Protein AF-A0A969SX65-F1 (afdb_monomer)

Solvent-accessible surface area (backbone atoms only — not comparable to full-atom values): 5657 Å² total; per-residue (Å²): 142,77,86,78,80,85,72,82,82,75,81,81,67,79,66,68,83,75,62,86,71,63,50,100,52,72,62,47,79,44,78,46,99,91,63,57,56,70,36,17,41,38,74,56,64,63,70,48,73,65,50,67,57,77,70,64,92,71,73,78,55,63,36,45,53,71,53,49,51,48,54,52,51,53,19,47,54,54,53,71,62,64,67,77,74,129

Secondary structure (DSSP, 8-state):
---------------GGG--S--SS--EEEEETTEEEEES-EEPPSEETTEE-S-GGG---EE-HHHHHHHHHHHHHHHHTTPPP-

Radius of gyration: 20.18 Å; Cα contacts (8 Å, |Δi|>4): 78; chains: 1; bounding box: 37×31×72 Å

Structure (mmCIF, N/CA/C/O backbone):
data_AF-A0A969SX65-F1
#
_entry.id   AF-A0A969SX65-F1
#
loop_
_atom_site.group_PDB
_atom_site.id
_atom_site.type_symbol
_atom_site.label_atom_id
_atom_site.label_alt_id
_atom_site.label_comp_id
_atom_site.label_asym_id
_atom_site.label_entity_id
_atom_site.label_seq_id
_atom_site.pdbx_PDB_ins_code
_atom_site.Cartn_x
_atom_site.Cartn_y
_atom_site.Cartn_z
_atom_site.occupancy
_atom_site.B_iso_or_equiv
_atom_site.auth_seq_id
_atom_site.auth_comp_id
_atom_site.auth_asym_id
_atom_site.auth_atom_id
_atom_site.pdbx_PDB_model_num
ATOM 1 N N . MET A 1 1 ? 13.248 19.478 -51.892 1.00 43.00 1 MET A N 1
ATOM 2 C CA . MET A 1 1 ? 13.253 18.009 -51.740 1.00 43.00 1 MET A CA 1
ATOM 3 C C . MET A 1 1 ? 13.902 17.687 -50.406 1.00 43.00 1 MET A C 1
ATOM 5 O O . MET A 1 1 ? 15.118 17.680 -50.317 1.00 43.00 1 MET A O 1
ATOM 9 N N . GLY A 1 2 ? 13.104 17.554 -49.351 1.00 53.19 2 GLY A N 1
ATOM 10 C CA . GLY A 1 2 ? 13.578 17.236 -48.006 1.00 53.19 2 GLY A CA 1
ATOM 11 C C . GLY A 1 2 ? 12.467 16.472 -47.313 1.00 53.19 2 GLY A C 1
ATOM 12 O O . GLY A 1 2 ? 11.476 17.067 -46.901 1.00 53.19 2 GLY A O 1
ATOM 13 N N . VAL A 1 3 ? 12.576 15.147 -47.312 1.00 61.09 3 VAL A N 1
ATOM 14 C CA . VAL A 1 3 ? 11.591 14.265 -46.690 1.00 61.09 3 VAL A CA 1
ATOM 15 C C . VAL A 1 3 ? 11.844 14.309 -45.188 1.00 61.09 3 VAL A C 1
ATOM 17 O O . VAL A 1 3 ? 12.788 13.707 -44.685 1.00 61.09 3 VAL A O 1
ATOM 20 N N . PHE A 1 4 ? 11.019 15.081 -44.485 1.00 57.97 4 PHE A N 1
ATOM 21 C CA . PHE A 1 4 ? 10.917 15.033 -43.034 1.00 57.97 4 PHE A CA 1
ATOM 22 C C . PHE A 1 4 ? 10.314 13.668 -42.678 1.00 57.97 4 PHE A C 1
ATOM 24 O O . PHE A 1 4 ? 9.164 13.383 -43.013 1.00 57.97 4 PHE A O 1
ATOM 31 N N . CYS A 1 5 ? 11.119 12.786 -42.090 1.00 61.03 5 CYS A N 1
ATOM 32 C CA . CYS A 1 5 ? 10.682 11.459 -41.676 1.00 61.03 5 CYS A CA 1
ATOM 33 C C . CYS A 1 5 ? 9.648 11.605 -40.544 1.00 61.03 5 CYS A C 1
ATOM 35 O O . CYS A 1 5 ? 9.997 11.959 -39.419 1.00 61.03 5 CYS A O 1
ATOM 37 N N . LEU A 1 6 ? 8.368 11.373 -40.852 1.00 63.25 6 LEU A N 1
ATOM 38 C CA . LEU A 1 6 ? 7.270 11.300 -39.887 1.00 63.25 6 LEU A CA 1
ATOM 39 C C . LEU A 1 6 ? 7.331 9.951 -39.161 1.00 63.25 6 LEU A C 1
ATOM 41 O O . LEU A 1 6 ? 6.584 9.030 -39.484 1.00 63.25 6 LEU A O 1
ATOM 45 N N . ILE A 1 7 ? 8.234 9.819 -38.192 1.00 65.12 7 ILE A N 1
ATOM 46 C CA . ILE A 1 7 ? 8.175 8.718 -37.228 1.00 65.12 7 ILE A CA 1
ATOM 47 C C . ILE A 1 7 ? 7.241 9.167 -36.097 1.00 65.12 7 ILE A C 1
ATOM 49 O O . ILE A 1 7 ? 7.601 10.093 -35.365 1.00 65.12 7 ILE A O 1
ATOM 53 N N . PRO A 1 8 ? 6.045 8.575 -35.923 1.00 58.28 8 PRO A N 1
ATOM 54 C CA . PRO A 1 8 ? 5.276 8.807 -34.711 1.00 58.28 8 PRO A CA 1
ATOM 55 C C . PRO A 1 8 ? 6.070 8.299 -33.502 1.00 58.28 8 PRO A C 1
ATOM 57 O O . PRO A 1 8 ? 6.460 7.135 -33.437 1.00 58.28 8 PRO A O 1
ATOM 60 N N . ALA A 1 9 ? 6.301 9.177 -32.527 1.00 61.53 9 ALA A N 1
ATOM 61 C CA . ALA A 1 9 ? 6.806 8.781 -31.223 1.00 61.53 9 ALA A CA 1
ATOM 62 C C . ALA A 1 9 ? 5.734 7.928 -30.526 1.00 61.53 9 ALA A C 1
ATOM 64 O O . ALA A 1 9 ? 4.788 8.453 -29.940 1.00 61.53 9 ALA A O 1
ATOM 65 N N . GLN A 1 10 ? 5.844 6.602 -30.611 1.00 61.75 10 GLN A N 1
ATOM 66 C CA . GLN A 1 10 ? 5.085 5.722 -29.730 1.00 61.75 10 GLN A CA 1
ATOM 67 C C . GLN A 1 10 ? 5.616 5.914 -28.306 1.00 61.75 10 GLN A C 1
ATOM 69 O O . GLN A 1 10 ? 6.679 5.409 -27.949 1.00 61.75 10 GLN A O 1
ATOM 74 N N . ALA A 1 11 ? 4.860 6.624 -27.470 1.00 56.34 11 ALA A N 1
ATOM 75 C CA . ALA A 1 11 ? 4.986 6.490 -26.029 1.00 56.34 11 ALA A CA 1
ATOM 76 C C . ALA A 1 11 ? 4.470 5.092 -25.655 1.00 56.34 11 ALA A C 1
ATOM 78 O O . ALA A 1 11 ? 3.292 4.910 -25.357 1.00 56.34 11 ALA A O 1
ATOM 79 N N . ALA A 1 12 ? 5.338 4.084 -25.723 1.00 56.97 12 ALA A N 1
ATOM 80 C CA . ALA A 1 12 ? 5.067 2.759 -25.179 1.00 56.97 12 ALA A CA 1
ATOM 81 C C . ALA A 1 12 ? 5.127 2.832 -23.642 1.00 56.97 12 ALA A C 1
ATOM 83 O O . ALA A 1 12 ? 6.038 2.307 -23.009 1.00 56.97 12 ALA A O 1
ATOM 84 N N . GLY A 1 13 ? 4.193 3.561 -23.028 1.00 62.81 13 GLY A N 1
ATOM 85 C CA . GLY A 1 13 ? 3.969 3.467 -21.592 1.00 62.81 13 GLY A CA 1
ATOM 86 C C . GLY A 1 13 ? 3.421 2.077 -21.296 1.00 62.81 13 GLY A C 1
ATOM 87 O O . GLY A 1 13 ? 2.423 1.683 -21.898 1.00 62.81 13 GLY A O 1
ATOM 88 N N . MET A 1 14 ? 4.077 1.319 -20.415 1.00 69.19 14 MET A N 1
ATOM 89 C CA . MET A 1 14 ? 3.549 0.028 -19.973 1.00 69.19 14 MET A CA 1
ATOM 90 C C . MET A 1 14 ? 2.133 0.217 -19.421 1.00 69.19 14 MET A C 1
ATOM 92 O O . MET A 1 14 ? 1.908 1.059 -18.547 1.00 69.19 14 MET A O 1
ATOM 96 N N . ASP A 1 15 ? 1.183 -0.563 -19.937 1.00 86.62 15 ASP A N 1
ATOM 97 C CA . ASP A 1 15 ? -0.177 -0.583 -19.414 1.00 86.62 15 ASP A CA 1
ATOM 98 C C . ASP A 1 15 ? -0.200 -1.326 -18.074 1.00 86.62 15 ASP A C 1
ATOM 100 O O . ASP A 1 15 ? -0.474 -2.523 -17.990 1.00 86.62 15 ASP A O 1
ATOM 104 N N . TRP A 1 16 ? 0.069 -0.591 -16.997 1.00 87.88 16 TRP A N 1
ATOM 105 C CA . TRP A 1 16 ? -0.010 -1.109 -15.633 1.00 87.88 16 TRP A CA 1
ATOM 106 C C . TRP A 1 16 ? -1.383 -1.700 -15.296 1.00 87.88 16 TRP A C 1
ATOM 108 O O . TRP A 1 16 ? -1.477 -2.566 -14.431 1.00 87.88 16 TRP A O 1
ATOM 118 N N . SER A 1 17 ? -2.449 -1.268 -15.978 1.00 89.88 17 SER A N 1
ATOM 119 C CA . SER A 1 17 ? -3.798 -1.772 -15.726 1.00 89.88 17 SER A CA 1
ATOM 120 C C . SER A 1 17 ? -4.045 -3.175 -16.291 1.00 89.88 17 SER A C 1
ATOM 122 O O . SER A 1 17 ? -4.962 -3.857 -15.829 1.00 89.88 17 SER A O 1
ATOM 124 N N . ALA A 1 18 ? -3.204 -3.640 -17.222 1.00 91.31 18 ALA A N 1
ATOM 125 C CA . ALA A 1 18 ? -3.255 -5.000 -17.747 1.00 91.31 18 ALA A CA 1
ATOM 126 C C . ALA A 1 18 ? -2.708 -6.048 -16.758 1.00 91.31 18 ALA A C 1
ATOM 128 O O . ALA A 1 18 ? -3.098 -7.217 -16.820 1.00 91.31 18 ALA A O 1
ATOM 129 N N . HIS A 1 19 ? -1.834 -5.651 -15.826 1.00 91.19 19 HIS A N 1
ATOM 130 C CA . HIS A 1 19 ? -1.271 -6.553 -14.822 1.00 91.19 19 HIS A CA 1
ATOM 131 C C . HIS A 1 19 ? -2.306 -6.872 -13.735 1.00 91.19 19 HIS A C 1
ATOM 133 O O . HIS A 1 19 ? -2.819 -5.983 -13.057 1.00 91.19 19 HIS A O 1
ATOM 139 N N . ARG A 1 20 ? -2.626 -8.162 -13.564 1.00 93.88 20 ARG A N 1
ATOM 140 C CA . ARG A 1 20 ? -3.688 -8.617 -12.646 1.00 93.88 20 ARG A CA 1
ATOM 141 C C . ARG A 1 20 ? -3.193 -9.218 -11.335 1.00 93.88 20 ARG A C 1
ATOM 143 O O . ARG A 1 20 ? -3.990 -9.358 -10.415 1.00 93.88 20 ARG A O 1
ATOM 150 N N . VAL A 1 21 ? -1.919 -9.579 -11.239 1.00 94.50 21 VAL A N 1
ATOM 151 C CA . VAL A 1 21 ? -1.335 -10.169 -10.029 1.00 94.50 21 VAL A CA 1
ATOM 152 C C . VAL A 1 21 ? 0.043 -9.563 -9.751 1.00 94.50 21 VAL A C 1
ATOM 154 O O . VAL A 1 21 ? 0.728 -9.188 -10.7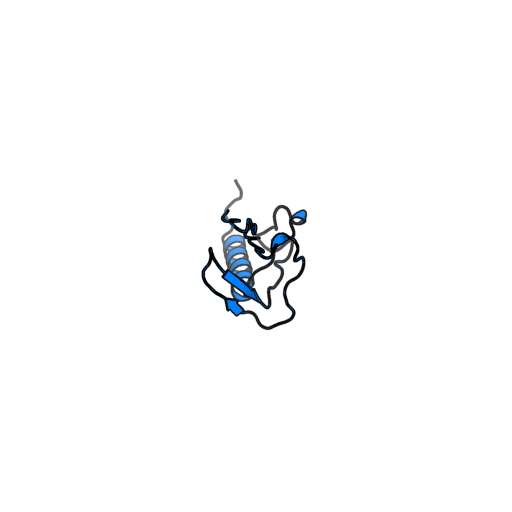08 1.00 94.50 21 VAL A O 1
ATOM 157 N N . PRO A 1 22 ? 0.454 -9.453 -8.476 1.00 94.88 22 PRO A N 1
ATOM 158 C CA . PRO A 1 22 ? 1.793 -9.002 -8.111 1.00 94.88 22 PRO A CA 1
ATOM 159 C C . PRO A 1 22 ? 2.894 -9.963 -8.572 1.00 94.88 22 PRO A C 1
ATOM 161 O O . PRO A 1 22 ? 2.646 -11.135 -8.862 1.00 94.88 22 PRO A O 1
ATOM 164 N N . THR A 1 23 ? 4.134 -9.476 -8.601 1.00 95.94 23 THR A N 1
ATOM 165 C CA . THR A 1 23 ? 5.306 -10.327 -8.833 1.00 95.94 23 THR A CA 1
ATOM 166 C C . THR A 1 23 ? 5.566 -11.238 -7.633 1.00 95.94 23 THR A C 1
ATOM 168 O O . THR A 1 23 ? 5.422 -10.822 -6.485 1.00 95.94 23 THR A O 1
ATOM 171 N N . ALA A 1 24 ? 6.011 -12.469 -7.892 1.00 95.12 24 ALA A N 1
ATOM 172 C CA . ALA A 1 24 ? 6.411 -13.430 -6.861 1.00 95.12 24 ALA A CA 1
ATOM 173 C C . ALA A 1 24 ? 7.854 -13.169 -6.378 1.00 95.12 24 ALA A C 1
ATOM 175 O O . ALA A 1 24 ? 8.748 -13.994 -6.558 1.00 95.12 24 ALA A O 1
ATOM 176 N N . THR A 1 25 ? 8.094 -11.980 -5.827 1.00 96.50 25 THR A N 1
ATOM 177 C CA . THR A 1 25 ? 9.397 -11.512 -5.323 1.00 96.50 25 THR A CA 1
ATOM 178 C C . THR A 1 25 ? 9.243 -10.919 -3.924 1.00 96.50 25 THR A C 1
ATOM 180 O O . THR A 1 25 ? 8.126 -10.780 -3.433 1.00 96.50 25 THR A O 1
ATOM 183 N N . ALA A 1 26 ? 10.350 -10.544 -3.280 1.00 96.56 26 ALA A N 1
ATOM 184 C CA . ALA A 1 26 ? 10.288 -9.739 -2.062 1.00 96.56 26 ALA A CA 1
ATOM 185 C C . ALA A 1 26 ? 9.651 -8.363 -2.338 1.00 96.56 26 ALA A C 1
ATOM 187 O O . ALA A 1 26 ? 9.697 -7.878 -3.471 1.00 96.56 26 ALA A O 1
ATOM 188 N N . GLY A 1 27 ? 9.059 -7.767 -1.299 1.00 96.75 27 GLY A N 1
ATOM 189 C CA . GLY A 1 27 ? 8.474 -6.430 -1.355 1.00 96.75 27 GLY A CA 1
ATOM 190 C C . GLY A 1 27 ? 9.545 -5.353 -1.520 1.00 96.75 27 GLY A C 1
ATOM 191 O O . GLY A 1 27 ? 10.410 -5.213 -0.658 1.00 96.75 27 GLY A O 1
ATOM 192 N N . GLU A 1 28 ? 9.482 -4.595 -2.614 1.00 97.81 28 GLU A N 1
ATOM 193 C CA . GLU A 1 28 ? 10.389 -3.475 -2.883 1.00 97.81 28 GLU A CA 1
ATOM 194 C C . GLU A 1 28 ? 9.653 -2.358 -3.632 1.00 97.81 28 GLU A C 1
ATOM 196 O O . GLU A 1 28 ? 8.780 -2.622 -4.462 1.00 97.81 28 GLU A O 1
ATOM 201 N N . VAL A 1 29 ? 9.993 -1.101 -3.337 1.00 96.88 29 VAL A N 1
ATOM 202 C CA . VAL A 1 29 ? 9.414 0.088 -3.978 1.00 96.88 29 VAL A CA 1
ATOM 203 C C . VAL A 1 29 ? 10.452 0.734 -4.886 1.00 96.88 29 VAL A C 1
ATOM 205 O O . VAL A 1 29 ? 11.561 1.037 -4.454 1.00 96.88 29 VAL A O 1
ATOM 208 N N . PHE A 1 30 ? 10.062 1.014 -6.127 1.00 96.38 30 PHE A N 1
ATOM 209 C CA . PHE A 1 30 ? 10.912 1.641 -7.132 1.00 96.38 30 PHE A CA 1
ATOM 210 C C . PHE A 1 30 ? 10.346 3.009 -7.517 1.00 96.38 30 PHE A C 1
ATOM 212 O O . PHE A 1 30 ? 9.252 3.107 -8.075 1.00 96.38 30 PHE A O 1
ATOM 219 N N . GLY A 1 31 ? 11.109 4.074 -7.266 1.00 95.88 31 GLY A N 1
ATOM 220 C CA . GLY A 1 31 ? 10.727 5.442 -7.626 1.00 95.88 31 GLY A CA 1
ATOM 221 C C . GLY A 1 31 ? 9.838 6.139 -6.591 1.00 95.88 31 GLY A C 1
ATOM 222 O O . GLY A 1 31 ? 9.849 5.806 -5.408 1.00 95.88 31 GLY A O 1
ATOM 223 N N . ALA A 1 32 ? 9.102 7.159 -7.038 1.00 95.38 32 ALA A N 1
ATOM 224 C CA . ALA A 1 32 ? 8.254 7.998 -6.186 1.00 95.38 32 ALA A CA 1
ATOM 225 C C . ALA A 1 32 ? 6.767 7.624 -6.315 1.00 95.38 32 ALA A C 1
ATOM 227 O O . ALA A 1 32 ? 6.355 7.005 -7.293 1.00 95.38 32 ALA A O 1
ATOM 228 N N . HIS A 1 33 ? 5.926 8.072 -5.377 1.00 92.62 33 HIS A N 1
ATOM 229 C CA . HIS A 1 33 ? 4.501 7.705 -5.317 1.00 92.62 33 HIS A CA 1
ATOM 230 C C . HIS A 1 33 ? 3.691 8.013 -6.597 1.00 92.62 33 HIS A C 1
ATOM 232 O O . HIS A 1 33 ? 2.736 7.303 -6.897 1.00 92.62 33 HIS A O 1
ATOM 238 N N . SER A 1 34 ? 4.049 9.065 -7.345 1.00 93.25 34 SER A N 1
ATOM 239 C CA . SER A 1 34 ? 3.365 9.460 -8.593 1.00 93.25 34 SER A CA 1
ATOM 240 C C . SER A 1 34 ? 4.074 8.986 -9.864 1.00 93.25 34 SER A C 1
ATOM 242 O O . SER A 1 34 ? 3.539 9.169 -10.954 1.00 93.25 34 SER A O 1
ATOM 244 N N . LEU A 1 35 ? 5.280 8.423 -9.744 1.00 92.69 35 LEU A N 1
ATOM 245 C CA . LEU A 1 35 ? 6.134 7.987 -10.853 1.00 92.69 35 LEU A CA 1
ATOM 246 C C . LEU A 1 35 ? 6.997 6.809 -10.379 1.00 92.69 35 LEU A C 1
ATOM 248 O O . LEU A 1 35 ? 8.205 6.941 -10.174 1.00 92.69 35 LEU A O 1
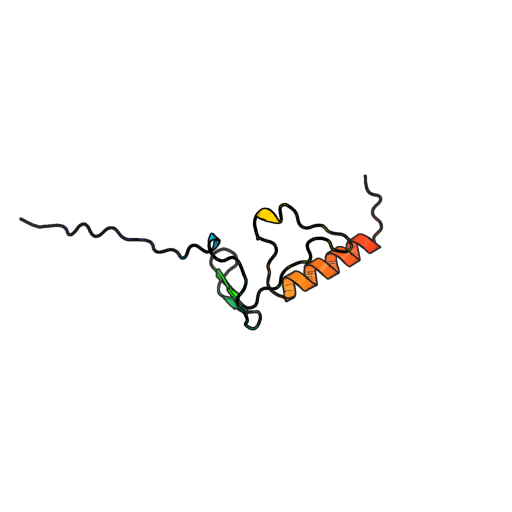ATOM 252 N N . GLY A 1 36 ? 6.353 5.669 -10.152 1.00 92.38 36 GLY A N 1
ATOM 253 C CA . GLY A 1 36 ? 7.006 4.490 -9.602 1.00 92.38 36 GLY A CA 1
ATOM 254 C C . GLY A 1 36 ? 6.168 3.225 -9.737 1.00 92.38 36 GLY A C 1
ATOM 255 O O . GLY A 1 36 ? 5.030 3.254 -10.209 1.00 92.38 36 GLY A O 1
ATOM 256 N N . CYS A 1 37 ? 6.754 2.111 -9.316 1.00 93.56 37 CYS A N 1
ATOM 257 C CA . CYS A 1 37 ? 6.109 0.808 -9.207 1.00 93.56 37 CYS A CA 1
ATOM 258 C C . CYS A 1 37 ? 6.614 0.082 -7.951 1.00 93.56 37 CYS A C 1
ATOM 260 O O . CYS A 1 37 ? 7.453 0.595 -7.212 1.00 93.56 37 CYS A O 1
ATOM 262 N N . PHE A 1 38 ? 6.088 -1.109 -7.683 1.00 95.19 38 PHE A N 1
ATOM 263 C CA . PHE A 1 38 ? 6.561 -1.961 -6.597 1.00 95.19 38 PHE A CA 1
ATOM 264 C C . PHE A 1 38 ? 6.509 -3.429 -7.016 1.00 95.19 38 PHE A C 1
ATOM 266 O O . PHE A 1 38 ? 5.749 -3.803 -7.914 1.00 95.19 38 PHE A O 1
ATOM 273 N N . SER A 1 39 ? 7.324 -4.249 -6.367 1.00 96.25 39 SER A N 1
ATOM 274 C CA . SER A 1 39 ? 7.355 -5.702 -6.518 1.00 96.25 39 SER A CA 1
ATOM 275 C C . SER A 1 39 ? 6.901 -6.373 -5.218 1.00 96.25 39 SER A C 1
ATOM 277 O O . SER A 1 39 ? 6.762 -5.707 -4.190 1.00 96.25 39 SER A O 1
ATOM 279 N N . GLY A 1 40 ? 6.601 -7.675 -5.265 1.00 96.75 40 GLY A N 1
ATOM 280 C CA . GLY A 1 40 ? 6.262 -8.453 -4.067 1.00 96.75 40 GLY A CA 1
ATOM 281 C C . GLY A 1 40 ? 5.012 -7.960 -3.344 1.00 96.75 40 GLY A C 1
ATOM 282 O O . GLY A 1 40 ? 4.955 -7.947 -2.119 1.00 96.75 40 GLY A O 1
ATOM 283 N N . GLY A 1 41 ? 4.033 -7.480 -4.111 1.00 96.69 41 GLY A N 1
ATOM 284 C CA . GLY A 1 41 ? 2.780 -6.985 -3.567 1.00 96.69 41 GLY A CA 1
ATOM 285 C C . GLY A 1 41 ? 1.959 -8.072 -2.887 1.00 96.69 41 GLY A C 1
ATOM 286 O O . GLY A 1 41 ? 1.825 -9.178 -3.405 1.00 96.69 41 GLY A O 1
ATOM 287 N N . GLU A 1 42 ? 1.331 -7.715 -1.777 1.00 97.5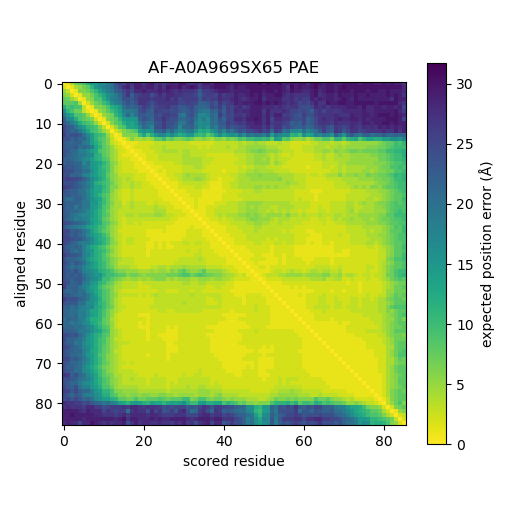6 42 GLU A N 1
ATOM 288 C CA . GLU A 1 42 ? 0.386 -8.558 -1.058 1.00 97.56 42 GLU A CA 1
ATOM 289 C C . GLU A 1 42 ? -1.041 -8.052 -1.252 1.00 97.56 42 GLU A C 1
ATOM 291 O O . GLU A 1 42 ? -1.284 -6.861 -1.462 1.00 97.56 42 GLU A O 1
ATOM 296 N N . ALA A 1 43 ? -1.995 -8.979 -1.211 1.00 97.19 43 ALA A N 1
ATOM 297 C CA . ALA A 1 43 ? -3.408 -8.663 -1.312 1.00 97.19 43 ALA A CA 1
ATOM 298 C C . ALA A 1 43 ? -3.982 -8.362 0.075 1.00 97.19 43 ALA A C 1
ATOM 300 O O . ALA A 1 43 ? -3.842 -9.168 0.994 1.00 97.19 43 ALA A O 1
ATOM 301 N N . LEU A 1 44 ? -4.697 -7.248 0.208 1.00 98.00 44 LEU A N 1
ATOM 302 C CA . LEU A 1 44 ? -5.526 -7.001 1.380 1.00 98.00 44 LEU A CA 1
ATOM 303 C C . LEU A 1 44 ? -6.730 -7.956 1.368 1.00 98.00 44 LEU A C 1
ATOM 305 O O . LEU A 1 44 ? -7.349 -8.169 0.320 1.00 98.00 44 LEU A O 1
ATOM 309 N N . ALA A 1 45 ? -7.087 -8.515 2.526 1.00 97.19 45 ALA A N 1
ATOM 310 C CA . ALA A 1 45 ? -8.276 -9.352 2.657 1.00 97.19 45 ALA A CA 1
ATOM 311 C C . ALA A 1 45 ? -9.537 -8.581 2.230 1.00 97.19 45 ALA A C 1
ATOM 313 O O . ALA A 1 45 ? -9.704 -7.416 2.577 1.00 97.19 45 ALA A O 1
ATOM 314 N N . LEU A 1 46 ? -10.453 -9.221 1.493 1.00 97.19 46 LEU A N 1
ATOM 315 C CA . LEU A 1 46 ? -11.662 -8.536 1.010 1.00 97.19 46 LEU A CA 1
ATOM 316 C C . LEU A 1 46 ? -12.577 -8.077 2.154 1.00 97.19 46 LEU A C 1
ATOM 318 O O . LEU A 1 46 ? -13.200 -7.021 2.062 1.00 97.19 46 LEU A O 1
ATOM 322 N N . ASN A 1 47 ? -12.620 -8.866 3.226 1.00 96.06 47 ASN A N 1
ATOM 323 C CA . ASN A 1 47 ? -13.313 -8.557 4.467 1.00 96.06 47 ASN A CA 1
ATOM 324 C C . ASN A 1 47 ? -12.313 -8.740 5.607 1.00 96.06 47 ASN A C 1
ATOM 326 O O . ASN A 1 47 ? -11.790 -9.841 5.782 1.00 96.06 47 ASN A O 1
ATOM 330 N N . GLY A 1 48 ? -12.044 -7.672 6.351 1.00 91.44 48 GLY A N 1
ATOM 331 C CA . GLY A 1 48 ? -11.167 -7.696 7.513 1.00 91.44 48 GLY A CA 1
ATOM 332 C C . GLY A 1 48 ? -11.894 -7.241 8.770 1.00 91.44 48 GLY A C 1
ATOM 333 O O . GLY A 1 48 ? -13.004 -6.709 8.721 1.00 91.44 48 GLY A O 1
ATOM 334 N N . ASN A 1 49 ? -11.270 -7.451 9.923 1.00 87.50 49 ASN A N 1
ATOM 335 C CA . ASN A 1 49 ? -11.805 -6.926 11.172 1.00 87.50 49 ASN A CA 1
ATOM 336 C C . ASN A 1 49 ? -11.674 -5.394 11.173 1.00 87.50 49 ASN A C 1
ATOM 338 O O . ASN A 1 49 ? -10.561 -4.882 11.146 1.00 87.50 49 ASN A O 1
ATOM 342 N N . GLY A 1 50 ? -12.796 -4.672 11.163 1.00 89.88 50 GLY A N 1
ATOM 343 C CA . GLY A 1 50 ? -12.805 -3.204 11.127 1.00 89.88 50 GLY A CA 1
ATOM 344 C C . GLY A 1 50 ? -12.714 -2.576 9.730 1.00 89.88 50 GLY A C 1
ATOM 345 O O . GLY A 1 50 ? -12.689 -1.353 9.630 1.00 89.88 50 GLY A O 1
ATOM 346 N N . PHE A 1 51 ? -12.705 -3.364 8.644 1.00 93.75 51 PHE A N 1
ATOM 347 C CA . PHE A 1 51 ? -12.713 -2.817 7.282 1.00 93.75 51 PHE A CA 1
ATOM 348 C C . PHE A 1 51 ? -13.309 -3.768 6.234 1.00 93.75 51 PHE A C 1
ATOM 350 O O . PHE A 1 51 ? -13.352 -4.986 6.399 1.00 93.75 51 PHE A O 1
ATOM 357 N N . GLN A 1 52 ? -13.721 -3.204 5.098 1.00 96.31 52 GLN A N 1
ATOM 358 C CA . GLN A 1 52 ? -14.113 -3.958 3.904 1.00 96.31 52 GLN A CA 1
ATOM 359 C C . GLN A 1 52 ? -13.519 -3.303 2.656 1.00 96.31 52 GLN A C 1
ATOM 361 O O . GLN A 1 52 ? -13.517 -2.076 2.522 1.00 96.31 52 GLN A O 1
ATOM 366 N N . VAL A 1 53 ? -13.027 -4.116 1.720 1.00 97.75 53 VAL A N 1
ATOM 367 C CA . VAL A 1 53 ? -12.501 -3.622 0.443 1.00 97.75 53 VAL A CA 1
ATOM 368 C C . VAL A 1 53 ? -13.653 -3.179 -0.453 1.00 97.75 53 VAL A C 1
ATOM 370 O O . VAL A 1 53 ? -14.510 -3.967 -0.852 1.00 97.75 53 VAL A O 1
ATOM 373 N N . MET A 1 54 ? -13.640 -1.909 -0.853 1.00 96.88 54 MET A N 1
ATOM 374 C CA . MET A 1 54 ? -14.616 -1.378 -1.801 1.00 96.88 54 MET A CA 1
ATOM 375 C C . MET A 1 54 ? -14.256 -1.729 -3.248 1.00 96.88 54 MET A C 1
ATOM 377 O O . MET A 1 54 ? -13.108 -1.603 -3.674 1.00 96.88 54 MET A O 1
ATOM 381 N N . ARG A 1 55 ? -15.274 -2.067 -4.051 1.00 97.44 55 ARG A N 1
ATOM 382 C CA . ARG A 1 55 ? -15.155 -2.319 -5.504 1.00 97.44 55 ARG A CA 1
ATOM 383 C C . ARG A 1 55 ? -14.046 -3.336 -5.853 1.00 97.44 55 ARG A C 1
ATOM 385 O O . ARG A 1 55 ? -13.202 -3.035 -6.707 1.00 97.44 55 ARG A O 1
ATOM 392 N N . PRO A 1 56 ? -14.057 -4.549 -5.2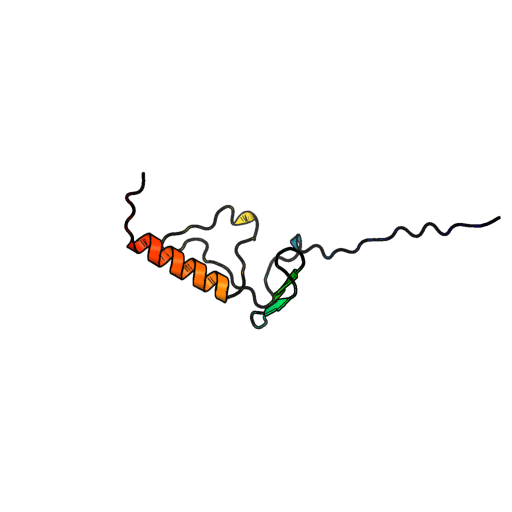67 1.00 96.50 56 PRO A N 1
ATOM 393 C CA . PRO A 1 56 ? -13.026 -5.562 -5.514 1.00 96.50 56 PRO A CA 1
ATOM 394 C C . PRO A 1 56 ? -12.903 -5.956 -6.994 1.00 96.50 56 PRO A C 1
ATOM 396 O O . PRO A 1 56 ? -11.817 -6.306 -7.447 1.00 96.50 56 PRO A O 1
ATOM 399 N N . SER A 1 57 ? -13.969 -5.784 -7.787 1.00 96.38 57 SER A N 1
ATOM 400 C CA . SER A 1 57 ? -13.974 -6.003 -9.242 1.00 96.38 57 SER A CA 1
ATOM 401 C C . SER A 1 57 ? -12.920 -5.199 -10.014 1.00 96.38 57 SER A C 1
ATOM 403 O O . SER A 1 57 ? -12.570 -5.566 -11.132 1.00 96.38 57 SER A O 1
ATOM 405 N N . ARG A 1 58 ? -12.397 -4.106 -9.438 1.00 95.38 58 ARG A N 1
ATOM 406 C CA . ARG A 1 58 ? -11.324 -3.307 -10.051 1.00 95.38 58 ARG A CA 1
ATOM 407 C C . ARG A 1 58 ? -9.935 -3.905 -9.890 1.00 95.38 58 ARG A C 1
ATOM 409 O O . ARG A 1 58 ? -9.023 -3.389 -10.526 1.00 95.3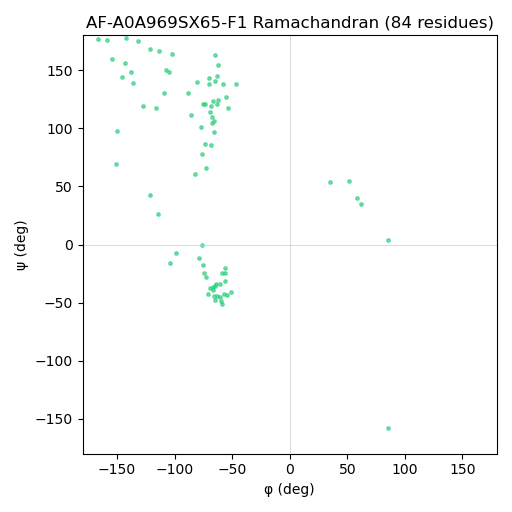8 58 ARG A O 1
ATOM 416 N N . ASN A 1 59 ? -9.763 -4.917 -9.039 1.00 96.81 59 ASN A N 1
ATOM 41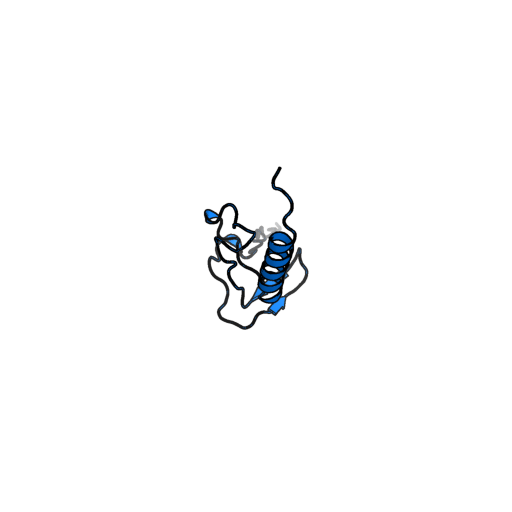7 C CA . ASN A 1 59 ? -8.475 -5.563 -8.802 1.00 96.81 59 ASN A CA 1
ATOM 418 C C . ASN A 1 59 ? -7.374 -4.597 -8.299 1.00 96.81 59 ASN A C 1
ATOM 420 O O . ASN A 1 59 ? -6.233 -4.644 -8.745 1.00 96.81 59 ASN A O 1
ATOM 424 N N . ARG A 1 60 ? -7.738 -3.667 -7.399 1.00 96.31 60 ARG A N 1
ATOM 425 C CA . ARG A 1 60 ? -6.851 -2.619 -6.839 1.00 96.31 60 ARG A CA 1
ATOM 426 C C . ARG A 1 60 ? -6.746 -2.686 -5.313 1.00 96.31 60 ARG A C 1
ATOM 428 O O . ARG A 1 60 ? -6.830 -1.666 -4.642 1.00 96.31 60 ARG A O 1
ATOM 435 N N . TYR A 1 61 ? -6.624 -3.893 -4.778 1.00 97.50 61 TYR A N 1
ATOM 436 C CA . TYR A 1 61 ? -6.509 -4.158 -3.339 1.00 97.50 61 TYR A CA 1
ATOM 437 C C . TYR A 1 61 ? -5.141 -4.756 -2.981 1.00 97.50 61 TYR A C 1
ATOM 439 O O . TYR A 1 61 ? -5.009 -5.481 -2.002 1.00 97.50 61 TYR A O 1
ATOM 447 N N . TYR A 1 62 ? -4.127 -4.454 -3.793 1.00 97.44 62 TYR A N 1
ATOM 448 C CA . TYR A 1 62 ? -2.749 -4.888 -3.591 1.00 97.44 62 TYR A CA 1
ATOM 449 C C . TYR A 1 62 ? -1.890 -3.728 -3.095 1.00 97.44 62 TYR A C 1
ATOM 451 O O . TYR A 1 62 ? -2.110 -2.582 -3.491 1.00 97.44 62 TYR A O 1
ATOM 459 N N . GLY A 1 63 ? -0.883 -4.033 -2.285 1.00 96.81 63 GLY A N 1
ATOM 460 C CA . GLY A 1 63 ? 0.067 -3.049 -1.779 1.00 96.81 63 GLY A CA 1
ATOM 461 C C . GLY A 1 63 ? 1.374 -3.686 -1.328 1.00 96.81 63 GLY A C 1
ATOM 462 O O . GLY A 1 63 ? 1.521 -4.905 -1.337 1.00 96.81 63 GLY A O 1
ATOM 463 N N . HIS A 1 64 ? 2.331 -2.854 -0.929 1.00 97.62 64 HIS A N 1
ATOM 464 C CA . HIS A 1 64 ? 3.553 -3.324 -0.279 1.00 97.62 64 HIS A CA 1
ATOM 465 C C . HIS A 1 64 ? 3.213 -4.004 1.068 1.00 97.62 64 HIS A C 1
ATOM 467 O O . HIS A 1 64 ? 2.315 -3.503 1.751 1.00 97.62 64 HIS A O 1
ATOM 473 N N . PRO A 1 65 ? 3.928 -5.058 1.509 1.00 97.75 65 PRO A N 1
ATOM 474 C CA . PRO A 1 65 ? 3.635 -5.750 2.773 1.00 97.75 65 PRO A CA 1
ATOM 475 C C . PRO A 1 65 ? 3.505 -4.810 3.984 1.00 97.75 65 PRO A C 1
ATOM 477 O O . PRO A 1 65 ? 2.567 -4.910 4.769 1.00 97.75 65 PRO A O 1
ATOM 480 N N . ALA A 1 66 ? 4.375 -3.796 4.077 1.00 98.00 66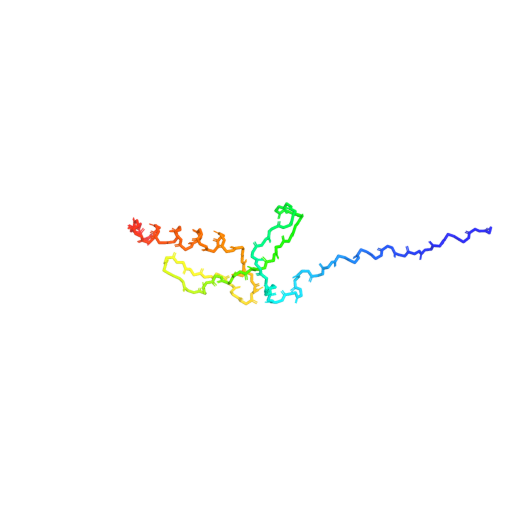 ALA A N 1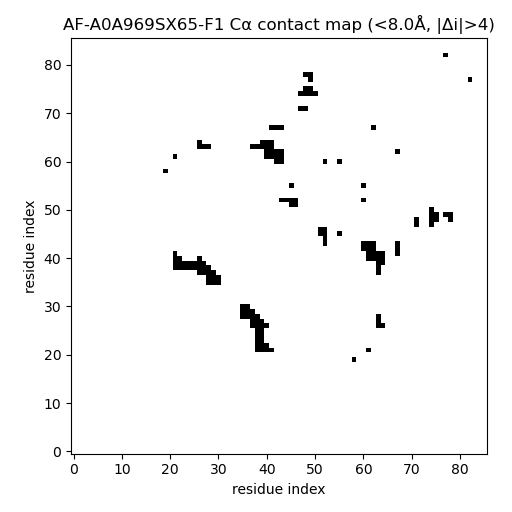
ATOM 481 C CA . ALA A 1 66 ? 4.296 -2.775 5.130 1.00 98.00 66 ALA A CA 1
ATOM 482 C C . ALA A 1 66 ? 2.982 -1.959 5.115 1.00 98.00 66 ALA A C 1
ATOM 484 O O . ALA A 1 66 ? 2.480 -1.588 6.171 1.00 98.00 66 ALA A O 1
ATOM 485 N N . LEU A 1 67 ? 2.408 -1.692 3.934 1.00 97.62 67 LEU A N 1
ATOM 486 C CA . LEU A 1 67 ? 1.109 -1.023 3.815 1.00 97.62 67 LEU A CA 1
ATOM 487 C C . LEU A 1 67 ? -0.025 -1.950 4.262 1.00 97.62 67 LEU A C 1
ATOM 489 O O . LEU A 1 67 ? -0.931 -1.504 4.958 1.00 97.62 67 LEU A O 1
ATOM 493 N N . ILE A 1 68 ? 0.019 -3.225 3.870 1.00 97.81 68 ILE A N 1
ATOM 494 C CA . ILE A 1 68 ? -0.990 -4.209 4.279 1.00 97.81 68 ILE A CA 1
ATOM 495 C C . ILE A 1 68 ? -0.998 -4.356 5.803 1.00 97.81 68 ILE A C 1
ATOM 497 O O . ILE A 1 68 ? -2.065 -4.289 6.411 1.00 97.81 68 ILE A O 1
ATOM 501 N N . GLN A 1 69 ? 0.182 -4.462 6.419 1.00 97.88 69 GLN A N 1
ATOM 502 C CA . GLN A 1 69 ? 0.322 -4.501 7.872 1.00 97.88 69 GLN A CA 1
ATOM 503 C 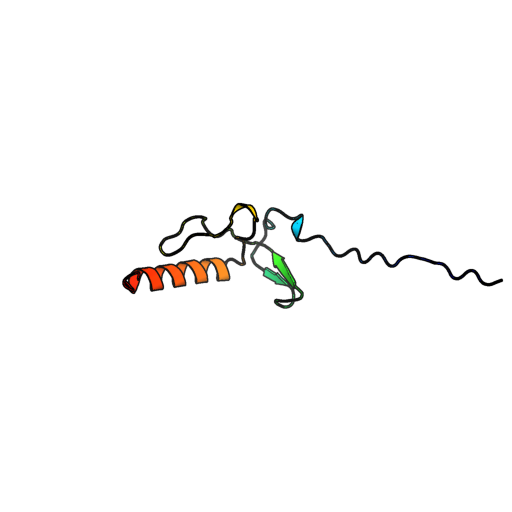C . GLN A 1 69 ? -0.264 -3.245 8.528 1.00 97.88 69 GLN A C 1
ATOM 505 O O . GLN A 1 69 ? -1.133 -3.358 9.387 1.00 97.88 69 GLN A O 1
ATOM 510 N N . PHE A 1 70 ? 0.124 -2.057 8.053 1.00 98.00 70 PHE A N 1
ATOM 511 C CA . PHE A 1 70 ? -0.406 -0.791 8.562 1.00 98.00 70 PHE A CA 1
ATOM 512 C C . PHE A 1 70 ? -1.940 -0.721 8.507 1.00 98.00 70 PHE A C 1
ATOM 514 O O . PHE A 1 70 ? -2.566 -0.274 9.463 1.00 98.00 70 PHE A O 1
ATOM 521 N N . LEU A 1 71 ? -2.559 -1.161 7.406 1.00 97.25 71 LEU A N 1
ATOM 522 C CA . LEU A 1 71 ? -4.018 -1.145 7.268 1.00 97.25 71 LEU A CA 1
ATOM 523 C C . LEU A 1 71 ? -4.704 -2.105 8.245 1.00 97.25 71 LEU A C 1
ATOM 525 O O . LEU A 1 71 ? -5.751 -1.758 8.788 1.00 97.25 71 LEU A O 1
ATOM 529 N N . ASN A 1 72 ? -4.124 -3.286 8.474 1.00 96.44 72 ASN A N 1
ATOM 530 C CA . ASN A 1 72 ? -4.644 -4.240 9.454 1.00 96.44 72 ASN A CA 1
ATOM 531 C C . ASN A 1 72 ? -4.544 -3.689 10.882 1.00 96.44 72 ASN A C 1
ATOM 533 O O . ASN A 1 72 ? -5.519 -3.781 11.627 1.00 96.44 72 ASN A O 1
ATOM 537 N N . ASP A 1 73 ? -3.410 -3.082 11.238 1.00 96.25 73 ASP A N 1
ATOM 538 C CA . ASP A 1 73 ? -3.197 -2.485 12.561 1.00 96.25 73 ASP A CA 1
ATOM 539 C C . ASP A 1 73 ? -4.148 -1.305 12.786 1.00 96.25 73 ASP A C 1
ATOM 541 O O . ASP A 1 73 ? -4.876 -1.272 13.776 1.00 96.25 73 ASP A O 1
ATOM 545 N N . LEU A 1 74 ? -4.248 -0.395 11.810 1.00 95.75 74 LEU A N 1
ATOM 546 C CA . LEU A 1 74 ? -5.178 0.732 11.862 1.00 95.75 74 LEU A CA 1
ATOM 547 C C . LEU A 1 74 ? -6.630 0.264 12.029 1.00 95.75 74 LEU A C 1
ATOM 549 O O . LEU A 1 74 ? -7.391 0.849 12.799 1.00 95.75 74 LEU A O 1
ATOM 553 N N . ALA A 1 75 ? -7.037 -0.780 11.307 1.00 94.44 75 ALA A N 1
ATOM 554 C CA . ALA A 1 75 ? -8.389 -1.305 11.420 1.00 94.44 75 ALA A CA 1
ATOM 555 C C . ALA A 1 75 ? -8.650 -1.985 12.770 1.00 94.44 75 ALA A C 1
ATOM 557 O O . ALA A 1 75 ? -9.738 -1.822 13.324 1.00 94.44 75 ALA A O 1
ATOM 558 N N . ALA A 1 76 ? -7.665 -2.700 13.322 1.00 92.75 76 ALA A N 1
ATOM 559 C CA . ALA A 1 76 ? -7.748 -3.274 14.661 1.00 92.75 76 ALA A CA 1
ATOM 560 C C . ALA A 1 76 ? -7.873 -2.179 15.732 1.00 92.75 76 ALA A C 1
ATOM 562 O O . ALA A 1 76 ? -8.754 -2.263 16.594 1.00 92.75 76 ALA A O 1
ATOM 563 N N . ASP A 1 77 ? -7.072 -1.118 15.626 1.00 92.50 77 ASP A N 1
ATOM 564 C CA . ASP A 1 77 ? -7.129 0.036 16.522 1.00 92.50 77 ASP A CA 1
ATOM 565 C C . ASP A 1 77 ? -8.507 0.702 16.464 1.00 92.50 77 ASP A C 1
ATOM 567 O O . ASP A 1 77 ? -9.125 0.950 17.500 1.00 92.50 77 ASP A O 1
ATOM 571 N N . LEU A 1 78 ? -9.036 0.968 15.267 1.00 90.69 78 LEU A N 1
ATOM 572 C CA . LEU A 1 78 ? -10.354 1.589 15.095 1.00 90.69 78 LEU A CA 1
ATOM 573 C C . LEU A 1 78 ? -11.503 0.685 15.562 1.00 90.69 78 LEU A C 1
ATOM 575 O O . LEU A 1 78 ? -12.465 1.179 16.151 1.00 90.69 78 LEU A O 1
ATOM 579 N N . ALA A 1 79 ? -11.401 -0.630 15.351 1.00 87.38 79 ALA A N 1
ATOM 580 C CA . ALA A 1 79 ? -12.380 -1.591 15.853 1.00 87.38 79 ALA A CA 1
ATOM 581 C C . ALA A 1 79 ? -12.394 -1.642 17.391 1.00 87.38 79 ALA A C 1
ATOM 583 O O . ALA A 1 79 ? -13.457 -1.787 17.993 1.00 87.38 79 ALA A O 1
ATOM 584 N N . SER A 1 80 ? -11.229 -1.485 18.032 1.00 84.81 80 SER A N 1
ATOM 585 C CA . SER A 1 80 ? -11.104 -1.456 19.495 1.00 84.81 80 SER A CA 1
ATOM 586 C C . SER A 1 80 ? -11.640 -0.168 20.126 1.00 84.81 80 SER A C 1
ATOM 588 O O . SER A 1 80 ? -12.122 -0.185 21.257 1.00 84.81 80 SER A O 1
ATOM 590 N N . GLN A 1 81 ? -11.607 0.941 19.382 1.00 80.12 81 GLN A N 1
ATOM 591 C CA . GLN A 1 81 ? -12.005 2.260 19.872 1.00 80.12 81 GLN A CA 1
ATOM 592 C C . GLN A 1 81 ? -13.520 2.452 19.976 1.00 80.12 81 GLN A C 1
ATOM 594 O O . GLN A 1 81 ? -13.937 3.518 20.422 1.00 80.12 81 GLN A O 1
ATOM 599 N N . ALA A 1 82 ? -14.326 1.441 19.608 1.00 62.56 82 ALA A N 1
ATOM 600 C CA . ALA A 1 82 ? -15.783 1.421 19.746 1.00 62.56 82 ALA A CA 1
ATOM 601 C C . ALA A 1 82 ? -16.397 2.810 19.532 1.00 62.56 82 ALA A C 1
ATOM 603 O O . ALA A 1 82 ? -17.105 3.341 20.389 1.00 62.56 82 ALA A O 1
ATOM 604 N N . HIS A 1 83 ? -16.085 3.434 18.395 1.00 59.53 83 HIS A N 1
ATOM 605 C CA . HIS A 1 83 ? -16.841 4.601 17.990 1.00 59.53 83 HIS A CA 1
ATOM 606 C C . HIS A 1 83 ? -18.270 4.105 17.778 1.00 59.53 83 HIS A C 1
ATOM 608 O O . HIS A 1 83 ? -18.449 3.178 16.979 1.00 59.53 83 HIS A O 1
ATOM 614 N N . PRO A 1 84 ? -19.279 4.636 18.495 1.00 55.47 84 PRO A N 1
ATOM 615 C CA . PRO A 1 84 ? -20.650 4.331 18.145 1.00 55.47 84 PRO A CA 1
ATOM 616 C C . PRO A 1 84 ? -20.779 4.687 16.667 1.00 55.47 84 PRO A C 1
ATOM 618 O O . PRO A 1 84 ? -20.515 5.825 16.269 1.00 55.47 84 PRO A O 1
ATOM 621 N N . ALA A 1 85 ? -21.077 3.678 15.845 1.00 59.91 85 ALA A N 1
ATOM 622 C CA . ALA A 1 85 ? -21.557 3.928 14.501 1.00 59.91 85 ALA A CA 1
ATOM 623 C C . ALA A 1 85 ? -22.653 4.997 14.618 1.00 59.91 85 ALA A C 1
ATOM 625 O O . ALA A 1 85 ? -23.413 4.971 15.591 1.00 59.91 85 ALA A O 1
ATOM 626 N N . CYS A 1 86 ? -22.660 5.959 13.692 1.00 51.56 86 CYS A N 1
ATOM 627 C CA . CYS A 1 86 ? -23.753 6.921 13.578 1.00 51.56 86 CYS A CA 1
ATOM 628 C C . CYS A 1 86 ? -25.123 6.266 13.789 1.00 51.56 86 CYS A C 1
ATOM 630 O O . CYS A 1 86 ? -25.316 5.134 13.285 1.00 51.56 86 CYS A O 1
#

Foldseek 3Di:
DDDPDPDPPPPPDPPPQVDQDAAPDAWDWADDPVPTDIHPKDFADCDAQQDHDPPCVSSPRIDGPVVSVVVNVVSVVVNVVPDPDD

Mean predicted aligned error: 8.91 Å

Sequence (86 aa):
MGVFCLIPAQAAGMDWSAHRVPTATAGEVFGAHSLGCFSGGEALALNGNGFQVMRPSRNRYYGHPALIQFLNDLAADLASQAHPAC

pLDDT: mean 86.79, std 15.37, range [43.0, 98.0]

Nearest PDB structures (foldseek):
  1tzp-assembly1_B  TM=9.667E-01  e=2.590E-04  Escherichia coli
  1u10-assembly1_A  TM=9.740E-01  e=3.393E-04  Escherichia coli
  1u10-assembly3_F  TM=9.440E-01  e=8.161E-04  Escherichia coli
  1u10-assembly1_B  TM=9.432E-01  e=3.149E-03  Escherichia coli